Protein AF-G6AD26-F1 (afdb_monomer)

Sequence (108 aa):
MGFYSISGFLTISLVCYLFYRLRQSQCKKSLMYSVAYIVLCTLLISGVIGLFYRALEGMNYIIVGIIMTWICSKSHHSGGGGEYMYIRGWIGAITSLIYGILKILDMI

Secondary structure (DSSP, 8-state):
-----HHHHHHHHHHHHHHHHHHHT-SS--HHHHHHHHHHHHHHHHHHHHHH-GGGHHHHHHHHHHHHHHHHHH----STTHHHHHHHHHHHHHHHHHHHHHHHTT--

Foldseek 3Di:
DQQFQPLLVLLQVVLVVVVVVLVVPPPDDDPVSVVVVVVSVVSNVLSVVSRPDVLSSLVSLLVSLVVLVVVLVPDDDDDDPVVVVSVVSNVSSVVSNVSSVCVNVVVD

Organism: NCBI:txid857291

Structure (mmCIF, N/CA/C/O backbone):
data_AF-G6AD26-F1
#
_entry.id   AF-G6AD26-F1
#
loop_
_atom_site.group_PDB
_atom_site.id
_atom_site.type_symbol
_atom_site.label_atom_id
_atom_site.label_alt_id
_atom_site.label_comp_id
_atom_site.label_asym_id
_atom_site.label_entity_id
_atom_site.label_seq_id
_atom_site.pdbx_PDB_ins_code
_atom_site.Cartn_x
_atom_site.Cartn_y
_atom_site.Cartn_z
_atom_site.occupancy
_atom_site.B_iso_or_equiv
_atom_site.auth_seq_id
_atom_site.auth_comp_id
_atom_site.auth_asym_id
_atom_site.auth_atom_id
_atom_site.pdbx_PDB_model_num
ATOM 1 N N . MET A 1 1 ? -20.704 -12.122 12.587 1.00 40.84 1 MET A N 1
ATOM 2 C CA . MET A 1 1 ? -19.644 -12.382 11.588 1.00 40.84 1 MET A CA 1
ATOM 3 C C . MET A 1 1 ? -18.757 -11.153 11.541 1.00 40.84 1 MET A C 1
ATOM 5 O O . MET A 1 1 ? -19.234 -10.099 11.142 1.00 40.84 1 MET A O 1
ATOM 9 N N . GLY A 1 2 ? -17.539 -11.237 12.081 1.00 50.25 2 GLY A N 1
ATOM 10 C CA . GLY A 1 2 ? -16.618 -10.100 12.106 1.00 50.25 2 GLY A CA 1
ATOM 11 C C . GLY A 1 2 ? -16.211 -9.745 10.681 1.00 50.25 2 GLY A C 1
ATOM 12 O O . GLY A 1 2 ? -15.567 -10.551 10.017 1.00 50.25 2 GLY A O 1
ATOM 13 N N . PHE A 1 3 ? -16.640 -8.581 10.194 1.00 52.88 3 PHE A N 1
ATOM 14 C CA . PHE A 1 3 ? -16.205 -8.056 8.904 1.00 52.88 3 PHE A CA 1
ATOM 15 C C . PHE A 1 3 ? -14.721 -7.709 9.012 1.00 52.88 3 PHE A C 1
ATOM 17 O O . PHE A 1 3 ? -14.364 -6.643 9.511 1.00 52.88 3 PHE A O 1
ATOM 24 N N . TYR A 1 4 ? -13.860 -8.635 8.595 1.00 58.34 4 TYR A N 1
ATOM 25 C CA . TYR A 1 4 ? -12.441 -8.367 8.416 1.00 58.34 4 TYR A CA 1
ATOM 26 C C . TYR A 1 4 ? -12.268 -7.156 7.501 1.00 58.34 4 TYR A C 1
ATOM 28 O O . TYR A 1 4 ? -12.923 -7.051 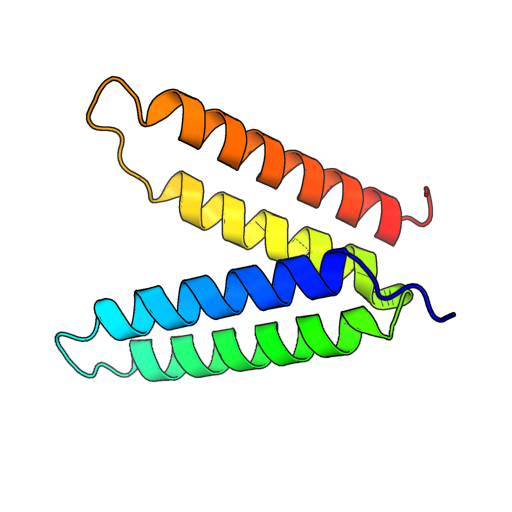6.461 1.00 58.34 4 TYR A O 1
ATOM 36 N N . SER A 1 5 ? -11.390 -6.238 7.895 1.00 65.75 5 SER A N 1
ATOM 37 C CA . SER A 1 5 ? -11.136 -5.039 7.108 1.00 65.75 5 SER A CA 1
ATOM 38 C C . SER A 1 5 ? -10.495 -5.396 5.763 1.00 65.75 5 SER A C 1
ATOM 40 O O . SER A 1 5 ? -9.416 -5.993 5.714 1.00 65.75 5 SER A O 1
ATOM 42 N N . ILE A 1 6 ? -11.128 -4.978 4.661 1.00 73.06 6 ILE A N 1
ATOM 43 C CA . ILE A 1 6 ? -10.600 -5.120 3.291 1.00 73.06 6 ILE A CA 1
ATOM 44 C C . ILE A 1 6 ? -9.208 -4.476 3.183 1.00 73.06 6 ILE A C 1
ATOM 46 O O . ILE A 1 6 ? -8.345 -4.973 2.457 1.00 73.06 6 ILE A O 1
ATOM 50 N N . SER A 1 7 ? -8.950 -3.422 3.964 1.00 69.31 7 SER A N 1
ATOM 51 C CA . SER A 1 7 ? -7.653 -2.745 3.987 1.00 69.31 7 SER A CA 1
ATOM 52 C C . SER A 1 7 ? -6.532 -3.652 4.493 1.00 69.31 7 SER A C 1
ATOM 54 O O . SER A 1 7 ? -5.456 -3.671 3.906 1.00 69.31 7 SER A O 1
ATOM 56 N N . GLY A 1 8 ? -6.794 -4.470 5.517 1.00 70.06 8 GLY A N 1
ATOM 57 C CA . GLY A 1 8 ? -5.820 -5.428 6.038 1.00 70.06 8 GLY A CA 1
ATOM 58 C C . GLY A 1 8 ? -5.451 -6.485 4.995 1.00 70.06 8 GLY A C 1
ATOM 59 O O . GLY A 1 8 ? -4.271 -6.774 4.801 1.00 70.06 8 GLY A O 1
ATOM 60 N N . PHE A 1 9 ? -6.439 -6.993 4.248 1.00 75.94 9 PHE A N 1
ATOM 61 C CA . PHE A 1 9 ? -6.200 -7.939 3.151 1.00 75.94 9 PHE A CA 1
ATOM 62 C C . PHE A 1 9 ? -5.366 -7.332 2.018 1.00 75.94 9 PHE A C 1
ATOM 64 O O . PHE A 1 9 ? -4.465 -8.000 1.499 1.00 75.94 9 PHE A O 1
ATOM 71 N N . LEU A 1 10 ? -5.627 -6.073 1.652 1.00 74.50 10 LEU A N 1
ATOM 72 C CA . LEU A 1 10 ? -4.845 -5.352 0.643 1.00 74.50 10 LEU A CA 1
ATOM 73 C C . LEU A 1 10 ? -3.395 -5.151 1.098 1.00 74.50 10 LEU A C 1
ATOM 75 O O . LEU A 1 10 ? -2.476 -5.433 0.327 1.00 74.50 10 LEU A O 1
ATOM 79 N N . THR A 1 11 ? -3.178 -4.750 2.353 1.00 75.38 11 THR A N 1
ATOM 80 C CA . THR A 1 11 ? -1.832 -4.580 2.918 1.00 75.38 11 THR A CA 1
ATOM 81 C C . THR A 1 11 ? -1.065 -5.901 2.936 1.00 75.38 11 THR A C 1
ATOM 83 O O . THR A 1 11 ? 0.079 -5.948 2.487 1.00 75.38 11 THR A O 1
ATOM 86 N N . ILE A 1 12 ? -1.692 -6.998 3.376 1.00 81.88 12 ILE A N 1
ATOM 87 C CA . ILE A 1 12 ? -1.059 -8.328 3.392 1.00 81.88 12 ILE A CA 1
ATOM 88 C C . ILE A 1 12 ? -0.704 -8.776 1.970 1.00 81.88 12 ILE A C 1
ATOM 90 O O . ILE A 1 12 ? 0.425 -9.198 1.722 1.00 81.88 12 ILE A O 1
ATOM 94 N N . SER A 1 13 ? -1.631 -8.634 1.021 1.00 81.12 13 SER A N 1
ATOM 95 C CA . SER A 1 13 ? -1.408 -9.022 -0.379 1.00 81.12 13 SER A CA 1
ATOM 96 C C . SER A 1 13 ? -0.256 -8.235 -1.013 1.00 81.12 13 SER A C 1
ATOM 98 O O . SER A 1 13 ? 0.603 -8.813 -1.683 1.00 81.12 13 SER A O 1
ATOM 100 N N . LEU A 1 14 ? -0.191 -6.926 -0.750 1.00 78.75 14 LEU A N 1
ATOM 101 C CA . LEU A 1 14 ? 0.871 -6.044 -1.233 1.00 78.75 14 LEU A CA 1
ATOM 102 C C . LEU A 1 14 ? 2.235 -6.418 -0.643 1.00 78.75 14 LEU A C 1
ATOM 104 O O . LEU A 1 14 ? 3.231 -6.485 -1.367 1.00 78.75 14 LEU A O 1
ATOM 108 N N . VAL A 1 15 ? 2.286 -6.709 0.657 1.00 84.88 15 VAL A N 1
ATOM 109 C CA . VAL A 1 15 ? 3.520 -7.136 1.322 1.00 84.88 15 VAL A CA 1
ATOM 110 C C . VAL A 1 15 ? 3.995 -8.483 0.775 1.00 84.88 15 VAL A C 1
ATOM 112 O O . VAL A 1 15 ? 5.178 -8.619 0.462 1.00 84.88 15 VAL A O 1
ATOM 115 N N . CYS A 1 16 ? 3.096 -9.448 0.565 1.00 83.31 16 CYS A N 1
ATOM 116 C CA . CYS A 1 16 ? 3.426 -10.733 -0.059 1.00 83.31 16 CYS A CA 1
ATOM 117 C C . CYS A 1 16 ? 4.014 -10.561 -1.469 1.00 83.31 16 CYS A C 1
ATOM 119 O O . CYS A 1 16 ? 5.022 -11.192 -1.801 1.00 83.31 16 CYS A O 1
ATOM 121 N N . TYR A 1 17 ? 3.439 -9.668 -2.280 1.00 82.44 17 TYR A N 1
ATOM 122 C CA . TYR A 1 17 ? 3.977 -9.338 -3.601 1.00 82.44 17 TYR A CA 1
ATOM 123 C C . TYR A 1 17 ? 5.390 -8.738 -3.517 1.00 82.44 17 TYR A C 1
ATOM 125 O O . TYR A 1 17 ? 6.293 -9.141 -4.257 1.00 82.44 17 TYR A O 1
ATOM 133 N N . LEU A 1 18 ? 5.617 -7.809 -2.585 1.00 80.62 18 LEU A N 1
ATOM 134 C CA . LEU A 1 18 ? 6.931 -7.201 -2.374 1.00 80.62 18 LEU A CA 1
ATOM 135 C C . LEU A 1 18 ? 7.967 -8.211 -1.873 1.00 80.62 18 LEU A C 1
ATOM 137 O O . LEU A 1 18 ? 9.099 -8.190 -2.352 1.00 80.62 18 LEU A O 1
ATOM 141 N N . PHE A 1 19 ? 7.583 -9.130 -0.983 1.00 83.12 19 PHE A N 1
ATOM 142 C CA . PHE A 1 19 ? 8.421 -10.251 -0.550 1.00 83.12 19 PHE A CA 1
ATOM 143 C C . PHE A 1 19 ? 8.845 -11.129 -1.728 1.00 83.12 19 PHE A C 1
ATOM 145 O O . PHE A 1 19 ? 10.028 -11.445 -1.875 1.00 83.12 19 PHE A O 1
ATOM 152 N N . TYR A 1 20 ? 7.893 -11.495 -2.590 1.00 80.88 20 TYR A N 1
ATOM 153 C CA . TYR A 1 20 ? 8.164 -12.287 -3.786 1.00 80.88 20 TYR A CA 1
ATOM 154 C C . TYR A 1 20 ? 9.158 -11.575 -4.716 1.00 80.88 20 TYR A C 1
ATOM 156 O O . TYR A 1 20 ? 10.171 -12.157 -5.113 1.00 80.88 20 TYR A O 1
ATOM 164 N N . ARG A 1 21 ? 8.929 -10.285 -4.989 1.00 77.44 21 ARG A N 1
ATOM 165 C CA . ARG A 1 21 ? 9.810 -9.476 -5.843 1.00 77.44 21 ARG A CA 1
ATOM 166 C C . ARG A 1 21 ? 11.205 -9.298 -5.237 1.00 77.44 21 ARG A C 1
ATOM 168 O O . ARG A 1 21 ? 12.204 -9.396 -5.951 1.00 77.44 21 ARG A O 1
ATOM 175 N N . LEU A 1 22 ? 11.289 -9.065 -3.926 1.00 78.69 22 LEU A N 1
ATOM 176 C CA . LEU A 1 22 ? 12.555 -8.925 -3.205 1.00 78.69 22 LEU A CA 1
ATOM 177 C C . LEU A 1 22 ? 13.365 -10.230 -3.257 1.00 78.69 22 LEU A C 1
ATOM 179 O O . LEU A 1 22 ? 14.578 -10.191 -3.466 1.00 78.69 22 LEU A O 1
ATOM 183 N N . ARG A 1 23 ? 12.693 -11.382 -3.122 1.00 78.25 23 ARG A N 1
ATOM 184 C CA . ARG A 1 23 ? 13.305 -12.713 -3.244 1.00 78.25 23 ARG A CA 1
ATOM 185 C C . ARG A 1 23 ? 13.841 -12.964 -4.653 1.00 78.25 23 ARG A C 1
ATOM 187 O O . ARG A 1 23 ? 14.955 -13.461 -4.785 1.00 78.25 23 ARG A O 1
ATOM 194 N N . GLN A 1 24 ? 13.091 -12.585 -5.687 1.00 75.06 24 GLN A N 1
ATOM 195 C CA . GLN A 1 24 ? 13.509 -12.738 -7.085 1.00 75.06 24 GLN A CA 1
ATOM 196 C C . GLN A 1 24 ? 14.698 -11.831 -7.452 1.00 75.06 24 GLN A C 1
ATOM 198 O O . GLN A 1 24 ? 15.530 -12.202 -8.272 1.00 75.06 24 GLN A O 1
ATOM 203 N N . SER A 1 25 ? 14.815 -10.662 -6.815 1.00 68.88 25 SER A N 1
ATOM 204 C CA . SER A 1 25 ? 15.896 -9.696 -7.053 1.00 68.88 25 SER A CA 1
ATOM 205 C C . SER A 1 25 ? 17.217 -10.031 -6.334 1.00 68.88 25 SER A C 1
ATOM 207 O O . SER A 1 25 ? 18.180 -9.265 -6.445 1.00 68.88 25 SER A O 1
ATOM 209 N N . GLN A 1 26 ? 17.301 -11.135 -5.581 1.00 62.50 26 GLN A N 1
ATOM 210 C CA . GLN A 1 26 ? 18.503 -11.485 -4.819 1.00 62.50 26 GLN A CA 1
ATOM 211 C C . GLN A 1 26 ? 19.654 -11.962 -5.711 1.00 62.50 26 GLN A C 1
ATOM 213 O O . GLN A 1 26 ? 19.884 -13.156 -5.865 1.00 62.50 26 GLN A O 1
ATOM 218 N N . CYS A 1 27 ? 20.439 -11.017 -6.231 1.00 54.94 27 CYS A N 1
ATOM 219 C CA . CYS A 1 27 ? 21.707 -11.340 -6.882 1.00 54.94 27 CYS A CA 1
ATOM 220 C C . CYS A 1 27 ? 22.930 -11.135 -5.965 1.00 54.94 27 CYS A C 1
ATOM 222 O O . CYS A 1 27 ? 23.947 -11.786 -6.180 1.00 54.94 27 CYS A O 1
ATOM 224 N N . LYS A 1 28 ? 22.860 -10.289 -4.919 1.00 56.56 28 LYS A N 1
ATOM 225 C CA . LYS A 1 28 ? 23.948 -10.091 -3.932 1.00 56.56 28 LYS A CA 1
ATOM 226 C C . LYS A 1 28 ? 23.392 -9.672 -2.562 1.00 56.56 28 LYS A C 1
ATOM 228 O O . LYS A 1 28 ? 22.657 -8.691 -2.469 1.00 56.56 28 LYS A O 1
ATOM 233 N N . LYS A 1 29 ? 23.751 -10.405 -1.498 1.00 61.34 29 LYS A N 1
ATOM 234 C CA . LYS A 1 29 ?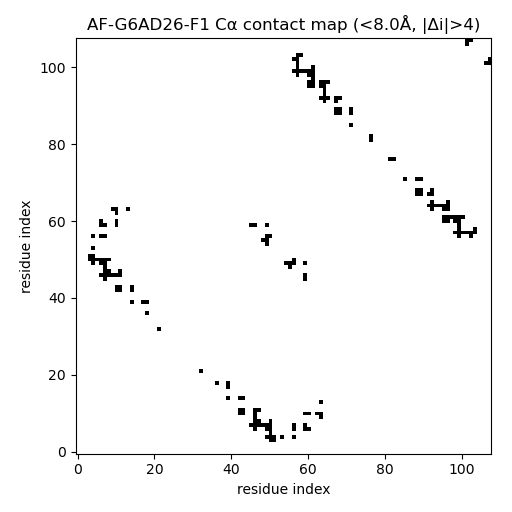 23.377 -10.117 -0.099 1.00 61.34 29 LYS A CA 1
ATOM 235 C C . LYS A 1 29 ? 24.035 -8.810 0.365 1.00 61.34 29 LYS A C 1
ATOM 237 O O . LYS A 1 29 ? 25.194 -8.801 0.760 1.00 61.34 29 LYS A O 1
ATOM 242 N N . SER A 1 30 ? 23.289 -7.713 0.290 1.00 65.88 30 SER A N 1
ATOM 243 C CA . SER A 1 30 ? 23.645 -6.400 0.844 1.00 65.88 30 SER A CA 1
ATOM 244 C C . SER A 1 30 ? 22.838 -6.147 2.121 1.00 65.88 30 SER A C 1
ATOM 246 O O . SER A 1 30 ? 21.686 -6.574 2.209 1.00 65.88 30 SER A O 1
ATOM 248 N N . LEU A 1 31 ? 23.414 -5.415 3.083 1.00 69.06 31 LEU A N 1
ATOM 249 C CA . LEU A 1 31 ? 22.752 -4.945 4.311 1.00 69.06 31 LEU A CA 1
ATOM 250 C C . LEU A 1 31 ? 21.382 -4.285 4.027 1.00 69.06 31 LEU A C 1
ATOM 252 O O . LEU A 1 31 ? 20.449 -4.424 4.817 1.00 69.06 31 LEU A O 1
ATOM 256 N N . MET A 1 32 ? 21.225 -3.644 2.860 1.00 69.69 32 MET A N 1
ATOM 257 C CA . MET A 1 32 ? 19.957 -3.045 2.418 1.00 69.69 32 MET A CA 1
ATOM 258 C C . MET A 1 32 ? 18.812 -4.060 2.296 1.00 69.69 32 MET A C 1
ATOM 260 O O . MET A 1 32 ? 17.663 -3.706 2.551 1.00 69.69 32 MET A O 1
ATOM 264 N N . TYR A 1 33 ? 19.092 -5.320 1.944 1.00 72.56 33 TYR A N 1
ATOM 265 C CA . TYR A 1 33 ? 18.053 -6.351 1.853 1.00 72.56 33 TYR A CA 1
ATOM 266 C C . TYR A 1 33 ? 17.519 -6.731 3.231 1.00 72.56 33 TYR A C 1
ATOM 268 O O . TYR A 1 33 ? 16.314 -6.899 3.377 1.00 72.56 33 TYR A O 1
ATOM 276 N N . SER A 1 34 ? 18.384 -6.824 4.245 1.00 71.88 34 SER A N 1
ATOM 277 C CA . SER 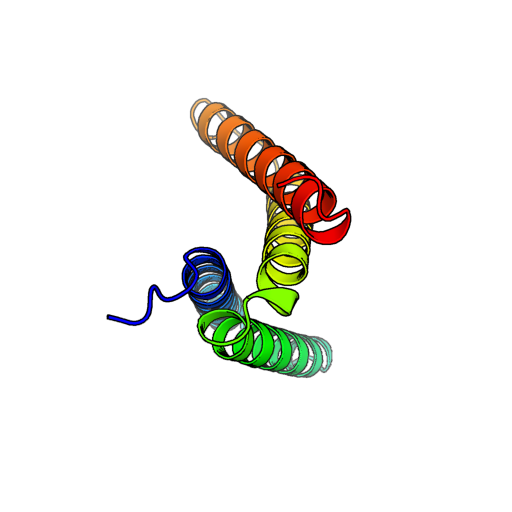A 1 34 ? 17.956 -7.120 5.617 1.00 71.88 34 SER A CA 1
ATOM 278 C C . SER A 1 34 ? 17.042 -6.024 6.162 1.00 71.88 34 SER A C 1
ATOM 280 O O . SER A 1 34 ? 15.998 -6.331 6.730 1.00 71.88 34 SER A O 1
ATOM 282 N N . VAL A 1 35 ? 17.376 -4.751 5.916 1.00 77.19 35 VAL A N 1
ATOM 283 C CA . VAL A 1 35 ? 16.511 -3.618 6.287 1.00 77.19 35 VAL A CA 1
ATOM 284 C C . VAL A 1 35 ? 15.172 -3.688 5.545 1.00 77.19 35 VAL A C 1
ATOM 286 O O . VAL A 1 35 ? 14.124 -3.541 6.168 1.00 77.19 35 VAL A O 1
ATOM 289 N N . ALA A 1 36 ? 15.181 -3.991 4.243 1.00 77.94 36 ALA A N 1
ATOM 290 C CA . ALA A 1 36 ? 13.953 -4.152 3.464 1.00 77.94 36 ALA A CA 1
ATOM 291 C C . ALA A 1 36 ? 13.063 -5.293 3.992 1.00 77.94 36 ALA A C 1
ATOM 293 O O . ALA A 1 36 ? 11.851 -5.124 4.083 1.00 77.94 36 ALA A O 1
ATOM 294 N N . TYR A 1 37 ? 13.647 -6.425 4.396 1.00 76.69 37 TYR A N 1
ATOM 295 C CA . TYR A 1 37 ? 12.906 -7.523 5.024 1.00 76.69 37 TYR A CA 1
ATOM 296 C C . TYR A 1 37 ? 12.279 -7.114 6.360 1.00 76.69 37 TYR A C 1
ATOM 298 O O . TYR A 1 37 ? 11.114 -7.423 6.589 1.00 76.69 37 TYR A O 1
ATOM 306 N N . ILE A 1 38 ? 13.009 -6.389 7.215 1.00 80.25 38 ILE A N 1
ATOM 307 C CA . ILE A 1 38 ? 12.474 -5.895 8.495 1.00 80.25 38 ILE A CA 1
ATOM 308 C C . ILE A 1 38 ? 11.278 -4.968 8.249 1.00 80.25 38 ILE A C 1
ATOM 310 O O . ILE A 1 38 ? 10.242 -5.133 8.890 1.00 80.25 38 ILE A O 1
ATOM 314 N N . VAL A 1 39 ? 11.390 -4.051 7.283 1.00 81.81 39 VAL A N 1
ATOM 315 C CA . VAL A 1 39 ? 10.300 -3.136 6.901 1.00 81.81 39 VAL A CA 1
ATOM 316 C C . VAL A 1 39 ? 9.096 -3.894 6.331 1.00 81.81 39 VAL A C 1
ATOM 318 O O . VAL A 1 39 ? 7.954 -3.584 6.657 1.00 81.81 39 VAL A O 1
ATOM 321 N N . LEU A 1 40 ? 9.314 -4.919 5.504 1.00 83.12 40 LEU A N 1
ATOM 322 C CA . LEU A 1 40 ? 8.213 -5.739 4.995 1.00 83.12 40 LEU A CA 1
ATOM 323 C C . LEU A 1 40 ? 7.534 -6.543 6.112 1.00 83.12 40 LEU A C 1
ATOM 325 O O . LEU A 1 40 ? 6.311 -6.650 6.122 1.00 83.12 40 LEU A O 1
ATOM 329 N N . CYS A 1 41 ? 8.292 -7.065 7.077 1.00 78.19 41 CYS A N 1
ATOM 330 C CA . CYS A 1 41 ? 7.733 -7.754 8.239 1.00 78.19 41 CYS A CA 1
ATOM 331 C C . CYS A 1 41 ? 6.880 -6.820 9.109 1.00 78.19 41 CYS A C 1
ATOM 333 O O . CYS A 1 41 ? 5.782 -7.207 9.509 1.00 78.19 41 CYS A O 1
ATOM 335 N N . THR A 1 42 ? 7.337 -5.594 9.382 1.00 79.69 42 THR A N 1
ATOM 336 C CA . THR A 1 42 ? 6.548 -4.625 10.161 1.00 79.69 42 THR A CA 1
ATOM 337 C C . THR A 1 42 ? 5.272 -4.209 9.429 1.00 79.69 42 THR A C 1
ATOM 339 O O . THR A 1 42 ? 4.218 -4.109 10.056 1.00 79.69 42 THR A O 1
ATOM 342 N N . LEU A 1 43 ? 5.322 -4.067 8.101 1.00 78.75 43 LEU A N 1
ATOM 343 C CA . LEU A 1 43 ? 4.134 -3.834 7.274 1.00 78.75 43 LEU A CA 1
ATOM 344 C C . LEU A 1 43 ? 3.159 -5.019 7.292 1.00 78.75 43 LEU A C 1
ATOM 346 O O . LEU A 1 43 ? 1.949 -4.808 7.357 1.00 78.75 43 LEU A O 1
ATOM 350 N N . LEU A 1 44 ? 3.666 -6.257 7.277 1.00 80.31 44 LEU A N 1
ATOM 351 C CA . LEU A 1 44 ? 2.833 -7.458 7.375 1.00 80.31 44 LEU A CA 1
ATOM 352 C C . LEU A 1 44 ? 2.097 -7.500 8.716 1.00 80.31 44 LEU A C 1
ATOM 354 O O . LEU A 1 44 ? 0.888 -7.714 8.750 1.00 80.31 44 LEU A O 1
ATOM 358 N N . ILE A 1 45 ? 2.817 -7.231 9.809 1.00 76.25 45 ILE A N 1
ATOM 359 C CA . ILE A 1 45 ? 2.250 -7.154 11.158 1.00 76.25 45 ILE A CA 1
ATOM 360 C C . ILE A 1 45 ? 1.183 -6.050 11.223 1.00 76.25 45 ILE A C 1
ATOM 362 O O . ILE A 1 45 ? 0.088 -6.306 11.714 1.00 76.25 45 ILE A O 1
ATOM 366 N N . SER A 1 46 ? 1.436 -4.864 10.657 1.00 72.50 46 SER A N 1
ATOM 367 C CA . SER A 1 46 ? 0.440 -3.780 10.576 1.00 72.50 46 SER A CA 1
ATOM 368 C C . SER A 1 46 ? -0.805 -4.175 9.771 1.00 72.50 46 SER A C 1
ATOM 370 O O . SER A 1 46 ? -1.931 -3.870 10.167 1.00 72.50 46 SER A O 1
ATOM 372 N N . GLY A 1 47 ? -0.627 -4.894 8.659 1.00 72.19 47 GLY A N 1
ATOM 373 C CA . GLY A 1 47 ? -1.728 -5.429 7.858 1.00 72.19 47 GLY A CA 1
ATOM 374 C C . GLY A 1 47 ? -2.586 -6.424 8.639 1.00 72.19 47 GLY A C 1
ATOM 375 O O . GLY A 1 47 ? -3.810 -6.304 8.641 1.00 72.19 47 GLY A O 1
ATOM 376 N N . VAL A 1 48 ? -1.949 -7.349 9.365 1.00 73.31 48 VAL A N 1
ATOM 377 C CA . VAL A 1 48 ? -2.631 -8.320 10.234 1.00 73.31 48 VAL A CA 1
ATOM 378 C C . VAL A 1 48 ? -3.354 -7.617 11.379 1.00 73.31 48 VAL A C 1
ATOM 380 O O . VAL A 1 48 ? -4.522 -7.902 11.613 1.00 73.31 48 VAL A O 1
ATOM 383 N N . ILE A 1 49 ? -2.720 -6.660 12.058 1.00 73.94 49 ILE A N 1
ATOM 384 C CA . ILE A 1 49 ? -3.364 -5.900 13.140 1.00 73.94 49 ILE A CA 1
ATOM 385 C C . ILE A 1 49 ? -4.572 -5.123 12.599 1.00 73.94 49 ILE A C 1
ATOM 387 O O . ILE A 1 49 ? -5.644 -5.152 13.202 1.00 73.94 49 ILE A O 1
ATOM 391 N N . GLY A 1 50 ? -4.451 -4.492 11.430 1.00 67.06 50 GLY A N 1
ATOM 392 C CA . GLY A 1 50 ? -5.555 -3.760 10.812 1.00 67.06 50 GLY A CA 1
ATOM 393 C C . GLY A 1 50 ? -6.674 -4.630 10.226 1.00 67.06 50 GLY A C 1
ATOM 394 O O . GLY A 1 50 ? -7.727 -4.082 9.913 1.00 67.06 50 GLY A O 1
ATOM 395 N N . LEU A 1 51 ? -6.519 -5.961 10.132 1.00 68.31 51 LEU A N 1
ATOM 396 C CA . LEU A 1 51 ? -7.659 -6.865 9.899 1.00 68.31 51 LEU A CA 1
ATOM 397 C C . LEU A 1 51 ? -8.635 -6.860 11.082 1.00 68.31 51 LEU A C 1
ATOM 399 O O . LEU A 1 51 ? -9.835 -7.041 10.874 1.00 68.31 51 LEU A O 1
ATOM 403 N N . PHE A 1 52 ? -8.116 -6.663 12.298 1.00 64.88 52 PHE A N 1
ATOM 404 C CA . PHE A 1 52 ? -8.871 -6.755 13.549 1.00 64.88 52 PHE A CA 1
ATOM 405 C C . PHE A 1 52 ? -9.166 -5.383 14.174 1.00 64.88 52 PHE A C 1
ATOM 407 O O . PHE A 1 52 ? -10.183 -5.229 14.848 1.00 64.88 52 PHE A O 1
ATOM 414 N N . TYR A 1 53 ? -8.324 -4.373 13.931 1.00 67.88 53 TYR A N 1
ATOM 415 C CA . TYR A 1 53 ? -8.480 -3.021 14.475 1.00 67.88 53 TYR A CA 1
ATOM 416 C C . TYR A 1 53 ? -8.995 -2.023 13.429 1.00 67.88 53 TYR A C 1
ATOM 418 O O . TYR A 1 53 ? -8.234 -1.516 12.605 1.00 67.88 53 TYR A O 1
ATOM 426 N N . ARG A 1 54 ? -10.281 -1.655 13.532 1.00 65.75 54 ARG A N 1
ATOM 427 C CA . ARG A 1 54 ? -10.916 -0.620 12.687 1.00 65.75 54 ARG A CA 1
ATOM 428 C C . ARG A 1 54 ? -10.235 0.749 12.773 1.00 65.75 54 ARG A C 1
ATOM 430 O O . ARG A 1 54 ? -10.139 1.436 11.766 1.00 65.75 54 ARG A O 1
ATOM 437 N N . ALA A 1 55 ? -9.704 1.127 13.937 1.00 65.56 55 ALA A N 1
ATOM 438 C CA . ALA A 1 55 ? -9.001 2.405 14.108 1.00 65.56 55 ALA A CA 1
ATOM 439 C C . ALA A 1 55 ? -7.709 2.505 13.268 1.00 65.56 55 ALA A C 1
ATOM 441 O O . ALA A 1 55 ? -7.277 3.596 12.913 1.00 65.56 55 ALA A O 1
ATOM 442 N N . LEU A 1 56 ? -7.104 1.367 12.912 1.00 66.88 56 LEU A N 1
ATOM 443 C CA . LEU A 1 56 ? -5.896 1.302 12.077 1.00 66.88 56 LEU A CA 1
ATOM 444 C C . LEU A 1 56 ? -6.219 1.159 10.586 1.00 66.88 56 LEU A C 1
ATOM 446 O O . LEU A 1 56 ? -5.320 1.092 9.746 1.00 66.88 56 LEU A O 1
ATOM 450 N N . GLU A 1 57 ? -7.502 1.129 10.235 1.00 69.62 57 GLU A N 1
ATOM 451 C CA . GLU A 1 57 ? -7.941 0.906 8.870 1.00 69.62 57 GLU A CA 1
ATOM 452 C C . GLU A 1 57 ? -7.533 2.061 7.946 1.00 69.62 57 GLU A C 1
ATOM 454 O O . GLU A 1 57 ? -7.009 1.802 6.863 1.00 69.62 57 GLU A O 1
ATOM 459 N N . GLY A 1 58 ? -7.693 3.314 8.395 1.00 71.19 58 GLY A N 1
ATOM 460 C CA . GLY A 1 58 ? -7.267 4.505 7.649 1.00 71.19 58 GLY A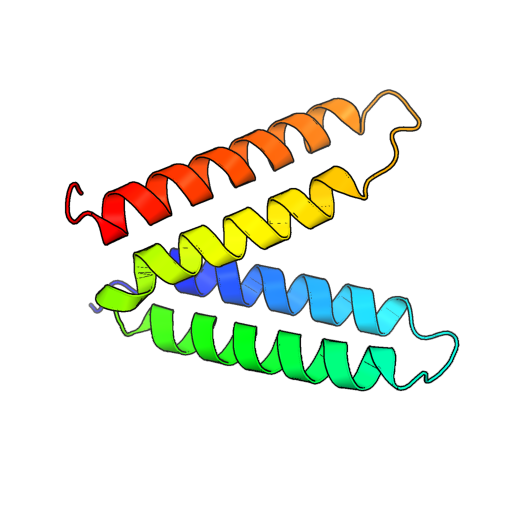 CA 1
ATOM 461 C C . GLY A 1 58 ? -5.749 4.571 7.454 1.00 71.19 58 GLY A C 1
ATOM 462 O O . GLY A 1 58 ? -5.277 4.801 6.342 1.00 71.19 58 GLY A O 1
ATOM 463 N N . MET A 1 59 ? -4.980 4.249 8.500 1.00 75.69 59 MET A N 1
ATOM 464 C CA . MET A 1 59 ? -3.514 4.155 8.434 1.00 75.69 59 MET A CA 1
ATOM 465 C C . MET A 1 59 ? -3.049 3.118 7.403 1.00 75.69 59 MET A C 1
ATOM 467 O O . MET A 1 59 ? -2.148 3.395 6.613 1.00 75.69 59 MET A O 1
ATOM 471 N N . ASN A 1 60 ? -3.697 1.951 7.349 1.00 74.94 60 ASN A N 1
ATOM 472 C CA . ASN A 1 60 ? -3.384 0.922 6.357 1.00 74.94 60 ASN A CA 1
ATOM 473 C C . ASN A 1 60 ? -3.631 1.397 4.917 1.00 74.94 60 ASN A C 1
ATOM 475 O O . ASN A 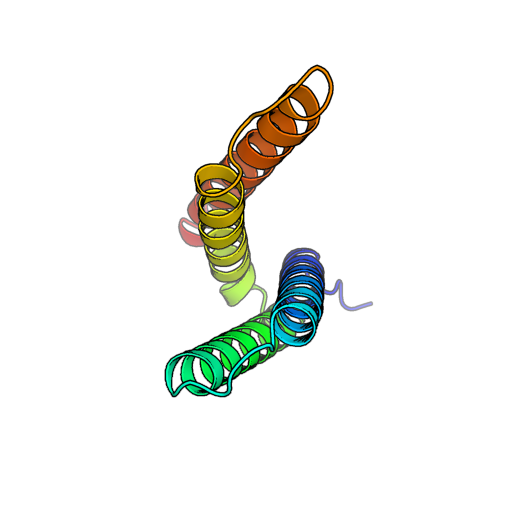1 60 ? -2.801 1.138 4.047 1.00 74.94 60 ASN A O 1
ATOM 479 N N . TYR A 1 61 ? -4.720 2.127 4.664 1.00 75.19 61 TYR A N 1
ATOM 480 C CA . TYR A 1 61 ? -4.982 2.704 3.342 1.00 75.19 61 TYR A CA 1
ATOM 481 C C . TYR A 1 61 ? -3.931 3.746 2.937 1.00 75.19 61 TYR A C 1
ATOM 483 O O . TYR A 1 61 ? -3.480 3.732 1.791 1.00 75.19 61 TYR A O 1
ATOM 491 N N . ILE A 1 62 ? -3.471 4.583 3.875 1.00 79.38 62 ILE A N 1
ATOM 492 C CA . ILE A 1 62 ? -2.387 5.542 3.614 1.00 79.38 62 ILE A CA 1
ATOM 493 C C . ILE A 1 62 ? -1.085 4.814 3.269 1.00 79.38 62 ILE A C 1
ATOM 495 O O . ILE A 1 62 ? -0.43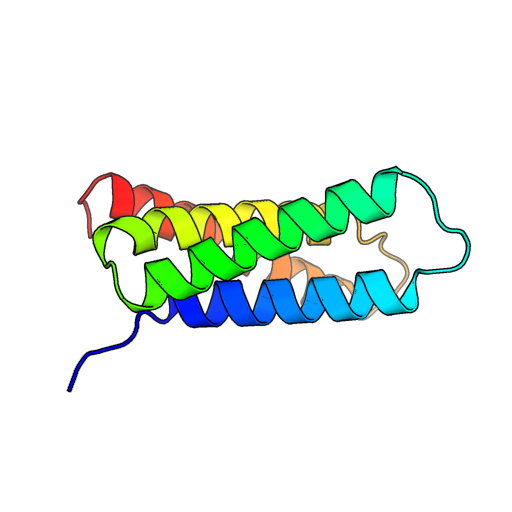0 5.151 2.283 1.00 79.38 62 ILE A O 1
ATOM 499 N N . ILE A 1 63 ? -0.725 3.786 4.041 1.00 76.69 63 ILE A N 1
ATOM 500 C CA . ILE A 1 63 ? 0.482 2.984 3.809 1.00 76.69 63 ILE A CA 1
ATOM 501 C C . ILE A 1 63 ? 0.442 2.322 2.425 1.00 76.69 63 ILE A C 1
ATOM 503 O O . ILE A 1 63 ? 1.410 2.424 1.666 1.00 76.69 63 ILE A O 1
ATOM 507 N N . VAL A 1 64 ? -0.679 1.687 2.070 1.00 75.50 64 VAL A N 1
ATOM 508 C CA . VAL A 1 64 ? -0.883 1.086 0.741 1.00 75.50 64 VAL A CA 1
ATOM 509 C C . VAL A 1 64 ? -0.729 2.142 -0.357 1.00 75.50 64 VAL A C 1
ATOM 511 O O . VAL A 1 64 ? -0.026 1.896 -1.339 1.00 75.50 64 VAL A O 1
ATOM 514 N N . GLY A 1 65 ? -1.304 3.331 -0.171 1.00 79.56 65 GLY A N 1
A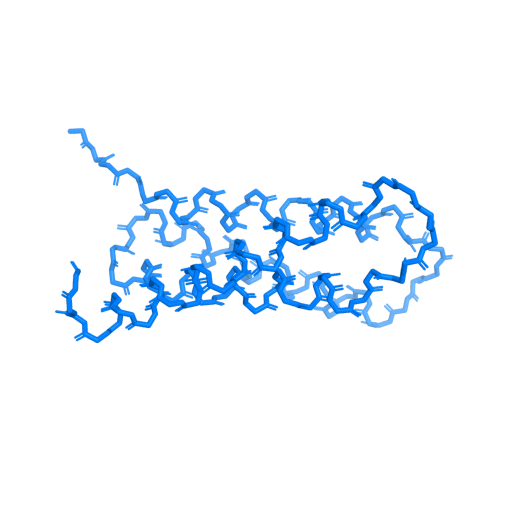TOM 515 C CA . GLY A 1 65 ? -1.209 4.434 -1.124 1.00 79.56 65 GLY A CA 1
ATOM 516 C C . GLY A 1 65 ? 0.207 4.960 -1.332 1.00 79.56 65 GLY A C 1
ATOM 517 O O . GLY A 1 65 ? 0.631 5.139 -2.477 1.00 79.56 65 GLY A O 1
ATOM 518 N N . ILE A 1 66 ? 0.982 5.134 -0.258 1.00 78.94 66 ILE A N 1
ATOM 519 C CA . ILE A 1 66 ? 2.392 5.552 -0.335 1.00 78.94 66 ILE A CA 1
ATOM 520 C C . ILE A 1 66 ? 3.221 4.505 -1.091 1.00 78.94 66 ILE A C 1
ATOM 522 O O . ILE A 1 66 ? 3.994 4.849 -1.989 1.00 78.94 66 ILE A O 1
ATOM 526 N N . ILE A 1 67 ? 3.038 3.220 -0.774 1.00 77.31 67 ILE A N 1
ATOM 527 C CA . ILE A 1 67 ? 3.769 2.129 -1.430 1.00 77.31 67 ILE A CA 1
ATOM 528 C C . ILE A 1 67 ? 3.407 2.050 -2.916 1.00 77.31 67 ILE A C 1
ATOM 530 O O . ILE A 1 67 ? 4.301 1.952 -3.756 1.00 77.31 67 ILE A O 1
ATOM 534 N N . MET A 1 68 ? 2.120 2.125 -3.258 1.00 75.94 68 MET A N 1
ATOM 535 C CA . MET A 1 68 ? 1.669 2.111 -4.652 1.00 75.94 68 MET A CA 1
ATOM 536 C C . MET A 1 68 ? 2.207 3.318 -5.425 1.00 75.94 68 MET A C 1
ATOM 538 O O . MET A 1 68 ? 2.666 3.147 -6.552 1.00 75.94 68 MET A O 1
ATOM 542 N N . THR A 1 69 ? 2.254 4.501 -4.805 1.00 81.56 69 THR A N 1
ATOM 543 C CA . THR A 1 69 ? 2.864 5.708 -5.389 1.00 81.56 69 THR A CA 1
ATOM 544 C C . THR A 1 69 ? 4.347 5.493 -5.690 1.00 81.56 69 THR A C 1
ATOM 546 O O . THR A 1 69 ? 4.810 5.841 -6.774 1.00 81.56 69 THR A O 1
ATOM 549 N N . TRP A 1 70 ? 5.094 4.860 -4.779 1.00 76.50 70 TRP A N 1
ATOM 550 C CA . TRP A 1 70 ? 6.498 4.510 -5.018 1.00 76.50 70 TRP A CA 1
ATOM 551 C C . TRP A 1 70 ? 6.644 3.474 -6.144 1.00 76.50 70 TRP A C 1
ATOM 553 O O . TRP A 1 70 ? 7.474 3.625 -7.042 1.00 76.50 70 TRP A O 1
ATOM 563 N N . ILE A 1 71 ? 5.833 2.415 -6.147 1.00 73.00 71 ILE A N 1
ATOM 564 C CA . ILE A 1 71 ? 5.892 1.399 -7.207 1.00 73.00 71 ILE A CA 1
ATOM 565 C C . ILE A 1 71 ? 5.624 2.037 -8.574 1.00 73.00 71 ILE A C 1
ATOM 567 O O . ILE A 1 71 ? 6.377 1.772 -9.515 1.00 73.00 71 ILE A O 1
ATOM 571 N N . CYS A 1 72 ? 4.605 2.895 -8.663 1.00 75.25 72 CYS A N 1
ATOM 572 C CA . CYS A 1 72 ? 4.267 3.596 -9.893 1.00 75.25 72 CYS A CA 1
ATOM 573 C C . CYS A 1 72 ? 5.384 4.572 -10.295 1.00 75.25 72 CYS A C 1
ATOM 575 O O . CYS A 1 72 ? 5.848 4.519 -11.427 1.00 75.25 72 CYS A O 1
ATOM 577 N N . SER A 1 73 ? 5.921 5.388 -9.383 1.00 71.88 73 SER A N 1
ATOM 578 C CA . SER A 1 73 ? 6.991 6.343 -9.724 1.00 71.88 73 SER A CA 1
ATOM 579 C C . SER A 1 73 ? 8.281 5.681 -10.226 1.00 71.88 73 SER A C 1
ATOM 581 O O . SER A 1 73 ? 9.035 6.291 -10.981 1.00 71.88 73 SER A O 1
ATOM 583 N N . LYS A 1 74 ? 8.536 4.423 -9.842 1.00 68.50 74 LYS A N 1
ATOM 584 C CA . LYS A 1 74 ? 9.724 3.661 -10.255 1.00 68.50 74 LYS A CA 1
ATOM 585 C C . LYS A 1 74 ? 9.529 2.852 -11.546 1.00 68.50 74 LYS A C 1
ATOM 587 O O . LYS A 1 74 ? 10.515 2.360 -12.098 1.00 68.50 74 LYS A O 1
ATOM 592 N N . SER A 1 75 ? 8.301 2.665 -12.034 1.00 64.50 75 SER A N 1
ATOM 593 C CA . SER A 1 75 ? 8.064 1.956 -13.298 1.00 64.50 75 SER A CA 1
ATOM 594 C C . SER A 1 75 ? 8.382 2.863 -14.491 1.00 64.50 75 SER A C 1
ATOM 596 O O . SER A 1 75 ? 7.578 3.715 -14.849 1.00 64.50 75 SER A O 1
ATOM 598 N N . HIS A 1 76 ? 9.553 2.682 -15.111 1.00 56.97 76 HIS A N 1
ATOM 599 C CA . HIS A 1 76 ? 9.904 3.352 -16.368 1.00 56.97 76 HIS A CA 1
ATOM 600 C C . HIS A 1 76 ? 9.012 2.857 -17.516 1.00 56.97 76 HIS A C 1
ATOM 602 O O . HIS A 1 76 ? 8.810 1.654 -17.689 1.00 56.97 76 HIS A O 1
ATOM 608 N N . HIS A 1 77 ? 8.483 3.791 -18.304 1.00 58.31 77 HIS A N 1
ATOM 609 C CA . HIS A 1 77 ? 7.605 3.511 -19.437 1.00 58.31 77 HIS A CA 1
ATOM 610 C C . HIS A 1 77 ? 8.417 3.190 -20.687 1.00 58.31 77 HIS A C 1
ATOM 612 O O . HIS A 1 77 ? 9.055 4.065 -21.263 1.00 58.31 77 HIS A O 1
ATOM 618 N N . SER A 1 78 ? 8.352 1.939 -21.137 1.00 47.50 78 SER A N 1
ATOM 619 C CA . SER A 1 78 ? 8.691 1.585 -22.514 1.00 47.50 78 SER A CA 1
ATOM 620 C C . SER A 1 78 ? 7.580 0.716 -23.110 1.00 47.50 78 SER A C 1
ATOM 622 O O . SER A 1 78 ? 7.582 -0.502 -22.945 1.00 47.50 78 SER A O 1
ATOM 624 N N . GLY A 1 79 ? 6.633 1.356 -23.804 1.00 48.84 79 GLY A N 1
ATOM 625 C CA . GLY A 1 79 ? 5.799 0.723 -24.832 1.00 48.84 79 GLY A CA 1
ATOM 626 C C . GLY A 1 79 ? 4.327 0.442 -24.485 1.00 48.84 79 GLY A C 1
ATOM 627 O O . GLY A 1 79 ? 4.020 -0.358 -23.601 1.00 48.84 79 GLY A O 1
ATOM 628 N N . GLY A 1 80 ? 3.434 1.070 -25.264 1.00 49.72 80 GLY A N 1
ATOM 629 C CA . GLY A 1 80 ? 2.197 0.569 -25.907 1.00 49.72 80 GLY A CA 1
ATOM 630 C C . GLY A 1 80 ? 1.044 -0.047 -25.098 1.00 49.72 80 GLY A C 1
ATOM 631 O O . GLY A 1 80 ? -0.101 0.049 -25.525 1.00 49.72 80 GLY A O 1
ATOM 632 N N . GLY A 1 81 ? 1.305 -0.677 -23.954 1.00 54.66 81 GLY A N 1
ATOM 633 C CA . GLY A 1 81 ? 0.293 -1.349 -23.124 1.00 54.66 81 GLY A CA 1
ATOM 634 C C . GLY A 1 81 ? 0.500 -1.175 -21.617 1.00 54.66 81 GLY A C 1
ATOM 635 O O . GLY A 1 81 ? -0.433 -1.370 -20.839 1.00 54.66 81 GLY A O 1
ATOM 636 N N . GLY A 1 82 ? 1.694 -0.747 -21.188 1.00 56.22 82 GLY A N 1
ATOM 637 C CA . GLY A 1 82 ? 2.000 -0.474 -19.778 1.00 56.22 82 GLY A CA 1
ATOM 638 C C . GLY A 1 82 ? 1.393 0.828 -19.239 1.00 56.22 82 GLY A C 1
ATOM 639 O O . GLY A 1 82 ? 1.187 0.953 -18.034 1.00 56.22 82 GLY A O 1
ATOM 640 N N . GLU A 1 83 ? 1.053 1.774 -20.116 1.00 59.16 83 GLU A N 1
ATOM 641 C CA . GLU A 1 83 ? 0.531 3.099 -19.741 1.00 59.16 83 GLU A CA 1
ATOM 642 C C . GLU A 1 83 ? -0.857 3.014 -19.093 1.00 59.16 83 GLU A C 1
ATOM 644 O O . GLU A 1 83 ? -1.140 3.693 -18.106 1.00 59.16 83 GLU A O 1
ATOM 649 N N . TYR A 1 84 ? -1.709 2.109 -19.581 1.00 59.19 84 TYR A N 1
ATOM 650 C CA . TYR A 1 84 ? -3.057 1.925 -19.039 1.00 59.19 84 TYR A CA 1
ATOM 651 C C . TYR A 1 84 ? -3.033 1.290 -17.640 1.00 59.19 84 TYR A C 1
ATOM 653 O O . TYR A 1 84 ? -3.822 1.642 -16.760 1.00 59.19 84 TYR A O 1
ATOM 661 N N . MET A 1 85 ? -2.092 0.369 -17.409 1.00 59.72 85 MET A N 1
ATOM 662 C CA . MET A 1 85 ? -1.902 -0.278 -16.109 1.00 59.72 85 MET A CA 1
ATOM 663 C C . MET A 1 85 ? -1.245 0.672 -15.096 1.00 59.72 85 MET A C 1
ATOM 665 O O . MET A 1 85 ? -1.581 0.641 -13.913 1.00 59.72 85 MET A O 1
ATOM 669 N N . TYR A 1 86 ? -0.389 1.576 -15.575 1.00 67.56 86 TYR A N 1
ATOM 670 C CA . TYR A 1 86 ? 0.196 2.663 -14.795 1.00 67.56 86 TYR A CA 1
ATOM 671 C C . TYR A 1 86 ? -0.848 3.686 -14.330 1.00 67.56 86 TYR A C 1
ATOM 673 O O . TYR A 1 86 ? -0.907 3.994 -13.141 1.00 67.56 86 TYR A O 1
ATOM 681 N N . ILE A 1 87 ? -1.726 4.152 -15.226 1.00 74.19 87 ILE A N 1
ATOM 682 C CA . ILE A 1 87 ? -2.809 5.084 -14.873 1.00 74.19 87 ILE A CA 1
ATOM 683 C C . ILE A 1 87 ? -3.732 4.464 -13.816 1.00 74.19 87 ILE A C 1
ATOM 685 O O . ILE A 1 87 ? -4.053 5.114 -12.823 1.00 74.19 87 ILE A O 1
ATOM 689 N N . ARG A 1 88 ? -4.102 3.184 -13.962 1.00 77.38 88 ARG A N 1
ATOM 690 C CA . ARG A 1 88 ? -4.892 2.473 -12.940 1.00 77.38 88 ARG A CA 1
ATOM 691 C C . ARG A 1 88 ? -4.156 2.346 -11.604 1.00 77.38 88 ARG A C 1
ATOM 693 O O . ARG A 1 88 ? -4.792 2.478 -10.561 1.00 77.38 88 ARG A O 1
ATOM 700 N N . GLY A 1 89 ? -2.841 2.124 -11.631 1.00 78.19 89 GLY A N 1
ATOM 701 C CA . GLY A 1 89 ? -1.997 2.098 -10.434 1.00 78.19 89 GLY A CA 1
ATOM 702 C C . GLY A 1 89 ? -1.997 3.433 -9.686 1.00 78.19 89 GLY A C 1
ATOM 703 O O . GLY A 1 89 ? -2.214 3.451 -8.474 1.00 78.19 89 GLY A O 1
ATOM 704 N N . TRP A 1 90 ? -1.852 4.547 -10.409 1.00 82.12 90 TRP A N 1
ATOM 705 C CA . TRP A 1 90 ? -1.930 5.897 -9.841 1.00 82.12 90 TRP A CA 1
ATOM 706 C C . TRP A 1 90 ? -3.311 6.240 -9.301 1.00 82.12 90 TRP A C 1
ATOM 708 O O . TRP A 1 90 ? -3.411 6.781 -8.202 1.00 82.12 90 TRP A O 1
ATOM 718 N N . ILE A 1 91 ? -4.373 5.890 -10.031 1.00 84.56 91 ILE A N 1
ATOM 719 C CA . ILE A 1 91 ? -5.747 6.083 -9.558 1.00 84.56 91 ILE A CA 1
ATOM 720 C C . ILE A 1 91 ? -5.944 5.317 -8.248 1.00 84.56 91 ILE A C 1
ATOM 722 O O . ILE A 1 91 ? -6.365 5.911 -7.262 1.00 84.56 91 ILE A O 1
ATOM 726 N N . GLY A 1 92 ? -5.551 4.039 -8.192 1.00 81.12 92 GLY A N 1
ATOM 727 C CA . GLY A 1 92 ? -5.630 3.239 -6.968 1.00 81.12 92 GLY A CA 1
ATOM 728 C C . GLY A 1 92 ? -4.831 3.838 -5.804 1.00 81.12 92 GLY A C 1
ATOM 729 O O . GLY A 1 92 ? -5.333 3.889 -4.680 1.00 81.12 92 GLY A O 1
ATOM 730 N N . ALA A 1 93 ? -3.625 4.351 -6.069 1.00 83.75 93 ALA A N 1
ATOM 731 C CA . ALA A 1 93 ? -2.804 5.021 -5.064 1.00 83.75 93 ALA A CA 1
ATOM 732 C C . ALA A 1 93 ? -3.504 6.271 -4.502 1.00 83.75 93 ALA A C 1
ATOM 734 O O . ALA A 1 93 ? -3.671 6.387 -3.287 1.00 83.75 93 ALA A O 1
ATOM 735 N N . ILE A 1 94 ? -3.997 7.155 -5.372 1.00 86.06 94 ILE A N 1
ATOM 736 C CA . ILE A 1 94 ? -4.693 8.389 -4.984 1.00 86.06 94 ILE A CA 1
ATOM 737 C C . ILE A 1 94 ? -5.981 8.069 -4.217 1.00 86.06 94 ILE A C 1
ATOM 739 O O . ILE A 1 94 ? -6.212 8.635 -3.150 1.00 86.06 94 ILE A O 1
ATOM 743 N N . THR A 1 95 ? -6.794 7.125 -4.701 1.00 84.06 95 THR A N 1
ATOM 744 C CA . THR A 1 95 ? -8.036 6.722 -4.027 1.00 84.06 95 THR A CA 1
ATOM 745 C C . THR A 1 95 ? -7.761 6.152 -2.637 1.00 84.06 95 THR A C 1
ATOM 747 O O . THR A 1 95 ? -8.468 6.498 -1.693 1.00 84.06 95 THR A O 1
ATOM 750 N N . SER A 1 96 ? -6.714 5.335 -2.476 1.00 82.88 96 SER A N 1
ATOM 751 C CA . SER A 1 96 ? -6.340 4.800 -1.160 1.00 82.88 96 SER A CA 1
ATOM 752 C C . SER A 1 96 ? -5.845 5.884 -0.193 1.00 82.88 96 SER A C 1
ATOM 754 O O . SER A 1 96 ? -6.231 5.867 0.972 1.00 82.88 96 SER A O 1
ATOM 756 N N . LEU A 1 97 ? -5.080 6.877 -0.665 1.00 84.62 97 LEU A N 1
ATOM 757 C CA . LEU A 1 97 ? -4.649 8.010 0.162 1.00 84.62 97 LEU A CA 1
ATOM 758 C C . LEU A 1 97 ? -5.838 8.861 0.615 1.00 84.62 97 LEU A C 1
ATOM 760 O O . LEU A 1 97 ? -5.964 9.144 1.804 1.00 84.62 97 LEU A O 1
ATOM 764 N N . ILE A 1 98 ? -6.729 9.224 -0.312 1.00 85.19 98 ILE A N 1
ATOM 765 C CA . ILE A 1 98 ? -7.922 10.027 -0.011 1.00 85.19 98 ILE A CA 1
ATOM 766 C C . ILE A 1 98 ? -8.818 9.286 0.983 1.00 85.19 98 ILE A C 1
ATOM 768 O O . ILE A 1 98 ? -9.213 9.860 1.995 1.00 85.19 98 ILE A O 1
ATOM 772 N N . TYR A 1 99 ? -9.090 8.001 0.741 1.00 81.56 99 TYR A N 1
ATOM 773 C CA . TYR A 1 99 ? -9.917 7.197 1.638 1.00 81.56 99 TYR A CA 1
ATOM 774 C C . TYR A 1 99 ? -9.277 7.048 3.025 1.00 81.56 99 TYR A C 1
ATOM 776 O O . TYR A 1 99 ? -9.957 7.184 4.039 1.00 81.56 99 TYR A O 1
ATOM 784 N N . GLY A 1 100 ? -7.961 6.830 3.086 1.00 81.50 100 GLY A N 1
ATOM 785 C CA . GLY A 1 100 ? -7.225 6.753 4.344 1.00 81.50 100 GLY A CA 1
ATOM 786 C C . GLY A 1 100 ? -7.277 8.052 5.152 1.00 81.50 100 GLY A C 1
ATOM 787 O O . GLY A 1 100 ? -7.518 8.004 6.356 1.00 81.50 100 GLY A O 1
ATOM 788 N N . ILE A 1 101 ? -7.121 9.207 4.496 1.00 83.19 101 ILE A N 1
ATOM 789 C CA . ILE A 1 101 ? -7.202 10.531 5.135 1.00 83.19 101 ILE A CA 1
ATOM 790 C C . ILE A 1 101 ? -8.619 10.808 5.648 1.00 83.19 101 ILE A C 1
ATOM 792 O O . ILE A 1 101 ? -8.774 11.182 6.808 1.00 83.19 101 ILE A O 1
ATOM 796 N N . LEU A 1 102 ? -9.646 10.580 4.823 1.00 83.81 102 LEU A N 1
ATOM 797 C CA . LEU A 1 102 ? -11.048 10.792 5.209 1.00 83.81 102 LEU A CA 1
ATOM 798 C C . LEU A 1 102 ? -11.441 9.942 6.422 1.00 83.81 102 LEU A C 1
ATOM 800 O O . LEU A 1 102 ? -12.142 10.424 7.308 1.00 83.81 102 LEU A O 1
ATOM 804 N N . LYS A 1 103 ? -10.925 8.713 6.485 1.00 80.62 103 LYS A N 1
ATOM 805 C CA . LYS A 1 103 ? -11.171 7.777 7.581 1.00 80.62 103 LYS A CA 1
ATOM 806 C C . LYS A 1 103 ? -10.414 8.127 8.867 1.00 80.62 103 LYS A C 1
ATOM 808 O O 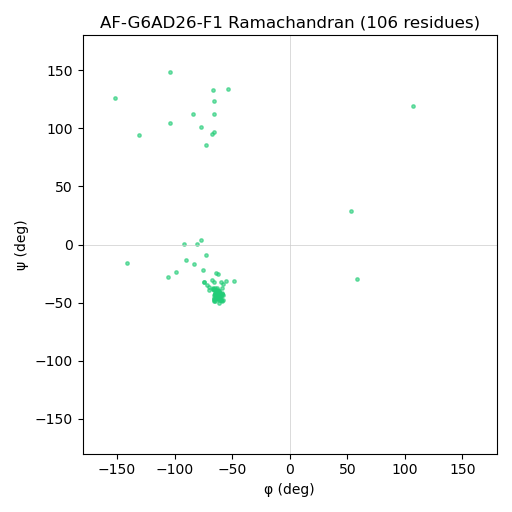. LYS A 1 103 ? -10.913 7.872 9.953 1.00 80.62 103 LYS A O 1
ATOM 813 N N . ILE A 1 104 ? -9.215 8.714 8.772 1.00 79.81 104 ILE A N 1
ATOM 814 C CA . ILE A 1 104 ? -8.490 9.239 9.948 1.00 79.81 104 ILE A CA 1
ATOM 815 C C . ILE A 1 104 ? -9.160 10.504 10.490 1.00 79.81 104 ILE A C 1
ATOM 817 O O . ILE A 1 104 ? -9.178 10.716 11.698 1.00 79.81 104 ILE A O 1
ATOM 821 N N . LEU A 1 105 ? -9.711 11.333 9.603 1.00 82.31 105 LEU A N 1
ATOM 822 C CA . LEU A 1 105 ? -10.449 12.543 9.963 1.00 82.31 105 LEU A CA 1
ATOM 823 C C . LEU A 1 105 ? -11.873 12.261 10.475 1.00 82.31 105 LEU A C 1
ATOM 825 O O . LEU A 1 105 ? -12.606 13.214 10.722 1.00 82.31 105 LEU A O 1
ATOM 829 N N . ASP A 1 106 ? -12.263 10.987 10.616 1.00 80.12 106 ASP A N 1
ATOM 830 C CA . ASP A 1 106 ? -13.599 10.540 11.044 1.0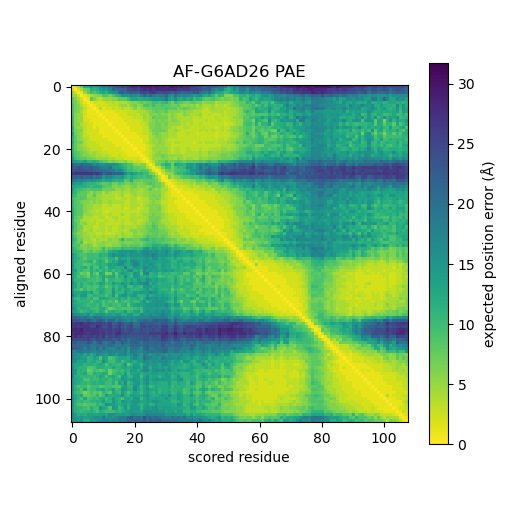0 80.12 106 ASP A CA 1
ATOM 831 C C . ASP A 1 106 ? -14.742 11.154 10.209 1.00 80.12 106 ASP A C 1
ATOM 833 O O . ASP A 1 106 ? -15.855 11.372 10.679 1.00 80.12 106 ASP A O 1
ATOM 837 N N . MET A 1 107 ? -14.457 11.472 8.940 1.00 71.56 107 MET A N 1
ATOM 838 C CA . MET A 1 107 ? -15.449 12.015 8.008 1.00 71.56 107 MET A CA 1
ATOM 839 C C . MET A 1 107 ? -16.300 10.909 7.361 1.00 71.56 107 MET A C 1
ATOM 841 O O . MET A 1 107 ? -17.334 11.218 6.766 1.00 71.56 107 MET A O 1
ATOM 845 N N . ILE A 1 108 ? -15.847 9.647 7.436 1.00 69.56 108 ILE A N 1
ATOM 846 C CA . ILE A 1 108 ? -16.476 8.420 6.904 1.00 69.56 108 ILE A CA 1
ATOM 847 C C . ILE A 1 108 ? -16.073 7.232 7.783 1.00 69.56 108 ILE A C 1
ATOM 849 O O . ILE A 1 108 ? -16.955 6.397 8.087 1.00 69.56 108 ILE A O 1
#

Radius of gyration: 15.3 Å; Cα contacts (8 Å, |Δi|>4): 101; chains: 1; bounding box: 44×25×40 Å

Mean predicted aligned error: 10.4 Å

Nearest PDB structures (foldseek):
  2jqq-assembly1_A  TM=4.040E-01  e=1.384E+00  Saccharomyces cerevisiae
  9bor-assembly1_A  TM=5.008E-01  e=3.269E+00  Homo sapiens
  2idx-assembly1_A  TM=4.515E-01  e=7.719E+00  Homo sapiens

pLDDT: mean 72.7, std 9.79, range [40.84, 86.06]

Solvent-accessible surface area (backbone atoms only — not comparable to full-atom values): 5845 Å² total; per-residue (Å²): 131,87,80,62,34,68,44,12,55,50,33,36,54,51,38,52,51,50,50,52,53,54,62,74,65,67,82,69,99,47,76,68,56,58,53,50,51,52,53,45,50,53,47,34,50,49,12,58,50,16,32,75,33,74,88,41,32,20,57,39,24,33,52,48,12,55,51,38,46,52,56,52,75,67,58,80,88,81,67,104,65,55,62,65,58,47,52,53,42,49,51,53,14,53,53,26,34,53,51,10,51,39,43,68,69,69,75,108